Protein AF-F8MLX5-F1 (afdb_monomer)

Organism: Neurospora tetrasperma (strain FGSC 2508 / ATCC MYA-4615 / P0657) (NCBI:txid510951)

Radius of gyration: 30.27 Å; Cα contacts (8 Å, |Δi|>4): 17; chains: 1; bounding box: 44×38×92 Å

Secondary structure (DSSP, 8-state):
--------------S--GGGGEETTEEP----TTS----S--TTT--HHHHHHHHHHHHH-GGGS--S--TTPPPSS---PPPTTTTT---

Foldseek 3Di:
DDDDDDDPDDPPDDPFDCVVQDDPPDGDPDAGPPHDDDPPDDVVVPDVVVVVVVVVVVVPPCVPPDPDDPVVDDPPDDDDDDDCVRVVVDD

Solvent-accessible surface area (backbone atoms only — not comparable to full-atom values): 6600 Å² total; per-residue (Å²): 135,86,83,80,84,76,78,91,68,76,83,84,72,80,90,75,75,74,68,81,41,40,63,88,92,43,78,42,101,62,84,56,95,83,52,90,70,83,86,83,71,54,78,89,72,69,45,65,70,62,49,50,55,48,52,59,53,57,75,67,45,62,86,82,53,75,93,63,79,68,81,89,53,77,74,95,68,74,96,69,86,78,51,49,72,80,69,66,62,67,134

Mean predicted aligned error: 16.55 Å

Sequence (91 aa):
MSSANFSNEAPSGQVNDPSYKTKGTEAVPVIDDNAPVEDGLLPEEADSDRQLAKDDTEAIDESNIIEEKTRHAKPKGTYREPSDEELGLNE

Structure (mmCIF, N/CA/C/O backbone):
data_AF-F8MLX5-F1
#
_entry.id   AF-F8MLX5-F1
#
loop_
_atom_site.group_PDB
_atom_site.id
_atom_site.type_symbol
_atom_site.label_atom_id
_atom_site.label_alt_id
_atom_site.label_comp_id
_atom_site.label_asym_id
_atom_site.label_entity_id
_atom_site.label_seq_id
_atom_site.pdbx_PDB_ins_code
_atom_site.Cartn_x
_atom_site.Cartn_y
_atom_site.Cartn_z
_atom_site.occupancy
_atom_site.B_iso_or_equiv
_atom_site.auth_seq_id
_atom_site.auth_comp_id
_atom_site.auth_asym_id
_atom_site.auth_atom_id
_atom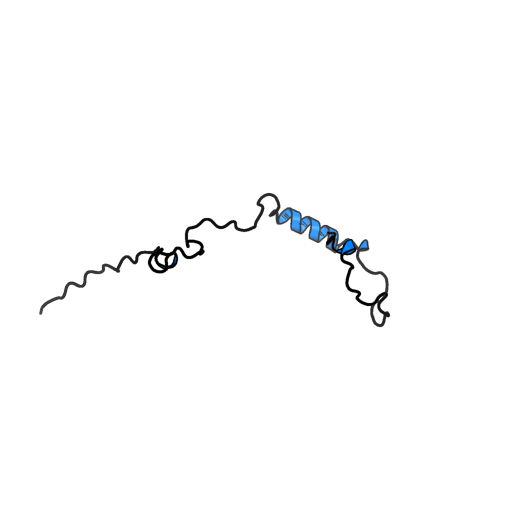_site.pdbx_PDB_model_num
ATOM 1 N N . MET A 1 1 ? -16.324 24.539 -67.194 1.00 41.91 1 MET A N 1
ATOM 2 C CA . MET A 1 1 ? -16.247 24.474 -65.720 1.00 41.91 1 MET A CA 1
ATOM 3 C C . MET A 1 1 ? -15.465 23.221 -65.379 1.00 41.91 1 MET A C 1
ATOM 5 O O . MET A 1 1 ? -15.919 22.147 -65.740 1.00 41.91 1 MET A O 1
ATOM 9 N N . SER A 1 2 ? -14.250 23.369 -64.846 1.00 45.31 2 SER A N 1
ATOM 10 C CA . SER A 1 2 ? -13.364 22.238 -64.547 1.00 45.31 2 SER A CA 1
ATOM 11 C C . SER A 1 2 ? -13.635 21.770 -63.121 1.00 45.31 2 SER A C 1
ATOM 13 O O . SER A 1 2 ? -13.393 22.511 -62.171 1.00 45.31 2 SER A O 1
ATOM 15 N N . SER A 1 3 ? -14.217 20.586 -62.983 1.00 47.22 3 SER A N 1
ATOM 16 C CA . SER A 1 3 ? -14.471 19.919 -61.708 1.00 47.22 3 SER A CA 1
ATOM 17 C C . SER A 1 3 ? -13.173 19.295 -61.196 1.00 47.22 3 SER A C 1
ATOM 19 O O . SER A 1 3 ? -12.676 18.331 -61.776 1.00 47.22 3 SER A O 1
ATOM 21 N N . ALA A 1 4 ? -12.613 19.864 -60.127 1.00 54.22 4 ALA A N 1
ATOM 22 C CA . ALA A 1 4 ? -11.467 19.298 -59.429 1.00 54.22 4 ALA A CA 1
ATOM 23 C C . ALA A 1 4 ? -11.893 18.019 -58.689 1.00 54.22 4 ALA A C 1
ATOM 25 O O . ALA A 1 4 ? -12.742 18.062 -57.800 1.00 54.22 4 ALA A O 1
ATOM 26 N N . ASN A 1 5 ? -11.305 16.885 -59.076 1.00 59.31 5 ASN A N 1
ATOM 27 C CA . ASN A 1 5 ? -11.371 15.639 -58.319 1.00 59.31 5 ASN A CA 1
ATOM 28 C C . ASN A 1 5 ? -10.579 15.817 -57.020 1.00 59.31 5 ASN A C 1
ATOM 30 O O . ASN A 1 5 ? -9.350 15.777 -57.034 1.00 59.31 5 ASN A O 1
ATOM 34 N N . PHE A 1 6 ? -11.276 16.012 -55.905 1.00 58.03 6 PHE A N 1
ATOM 35 C CA . PHE A 1 6 ? -10.684 15.853 -54.584 1.00 58.03 6 PHE A CA 1
ATOM 36 C C . PHE A 1 6 ? -10.758 14.369 -54.223 1.00 58.03 6 PHE A C 1
ATOM 38 O O . PHE A 1 6 ? -11.833 13.851 -53.925 1.00 58.03 6 PHE A O 1
ATOM 45 N N . SER A 1 7 ? -9.628 13.667 -54.310 1.00 60.69 7 SER A N 1
ATOM 46 C CA . SER A 1 7 ? -9.506 12.316 -53.764 1.00 60.69 7 SER A CA 1
ATOM 47 C C . SER A 1 7 ? -9.770 12.373 -52.255 1.00 60.69 7 SER A C 1
ATOM 49 O O . SER A 1 7 ? -9.024 13.016 -51.521 1.00 60.69 7 SER A O 1
ATOM 51 N N . ASN A 1 8 ? -10.843 11.720 -51.798 1.00 62.88 8 ASN A N 1
ATOM 52 C CA . ASN A 1 8 ? -11.237 11.583 -50.387 1.00 62.88 8 ASN A CA 1
ATOM 53 C C . ASN A 1 8 ? -10.344 10.577 -49.634 1.00 62.88 8 ASN A C 1
ATOM 55 O O . ASN A 1 8 ? -10.839 9.696 -48.935 1.00 62.88 8 ASN A O 1
ATOM 59 N N . GLU A 1 9 ? -9.030 10.664 -49.797 1.00 66.62 9 GLU A N 1
ATOM 60 C CA . GLU A 1 9 ? -8.094 9.744 -49.157 1.00 66.62 9 GLU A CA 1
ATOM 61 C C . GLU A 1 9 ? -7.419 10.487 -48.005 1.00 66.62 9 GLU A C 1
ATOM 63 O O . GLU A 1 9 ? -6.559 11.345 -48.206 1.00 66.62 9 GLU A O 1
ATOM 68 N N . ALA A 1 10 ? -7.896 10.234 -46.782 1.00 69.38 10 ALA A N 1
ATOM 69 C CA . ALA A 1 10 ? -7.248 10.754 -45.587 1.00 69.38 10 ALA A CA 1
ATOM 70 C C . ALA A 1 10 ? -5.819 10.188 -45.521 1.00 69.38 10 ALA A C 1
ATOM 72 O O . ALA A 1 10 ? -5.638 8.996 -45.783 1.00 69.38 10 ALA A O 1
ATOM 73 N N . PRO A 1 11 ? -4.803 10.998 -45.173 1.00 68.50 11 PRO A N 1
ATOM 74 C CA . PRO A 1 11 ? -3.459 10.476 -44.997 1.00 68.50 11 PRO A CA 1
ATOM 75 C C . PRO A 1 11 ? -3.493 9.406 -43.904 1.00 68.50 11 PRO A C 1
ATOM 77 O O . PRO A 1 11 ? -3.856 9.686 -42.760 1.00 68.50 11 PRO A O 1
ATOM 80 N N . SER A 1 12 ? -3.123 8.175 -44.253 1.00 70.38 12 SER A N 1
ATOM 81 C CA . SER A 1 12 ? -2.866 7.132 -43.266 1.00 70.38 12 SER A CA 1
ATOM 82 C C . SER A 1 12 ? -1.600 7.528 -42.506 1.00 70.38 12 SER A C 1
ATOM 84 O O . SER A 1 12 ? -0.486 7.308 -42.981 1.00 70.38 12 SER A O 1
ATOM 86 N N . GLY A 1 13 ? -1.769 8.203 -41.370 1.00 72.19 13 GLY A N 1
ATOM 87 C CA . GLY A 1 13 ? -0.661 8.541 -40.485 1.00 72.19 13 GLY A CA 1
ATOM 88 C C . GLY A 1 13 ? 0.001 7.269 -39.966 1.00 72.19 13 GLY A C 1
ATOM 89 O O . GLY A 1 13 ? -0.682 6.299 -39.632 1.00 72.19 13 GLY A O 1
ATOM 90 N N . GLN A 1 14 ? 1.330 7.261 -39.908 1.00 74.81 14 GLN A N 1
ATOM 91 C CA . GLN A 1 14 ? 2.045 6.171 -39.262 1.00 74.81 14 GLN A CA 1
ATOM 92 C C . GLN A 1 14 ? 1.819 6.265 -37.749 1.00 74.81 14 GLN A C 1
ATOM 94 O O . GLN A 1 14 ? 2.155 7.270 -37.131 1.00 74.81 14 GLN A O 1
ATOM 99 N N . VAL A 1 15 ? 1.197 5.235 -37.174 1.00 78.75 15 VAL A N 1
ATOM 100 C CA . VAL A 1 15 ? 0.727 5.235 -35.774 1.00 78.75 15 VAL A CA 1
ATOM 101 C C . VAL A 1 15 ? 1.853 4.978 -34.769 1.00 78.75 15 VAL A C 1
ATOM 103 O O . VAL A 1 15 ? 1.693 5.263 -33.589 1.00 78.75 15 VAL A O 1
ATOM 106 N N . ASN A 1 16 ? 2.989 4.450 -35.235 1.00 82.69 16 ASN A N 1
ATOM 107 C CA . ASN A 1 16 ? 4.172 4.193 -34.422 1.00 82.69 16 ASN A CA 1
ATOM 108 C C . ASN A 1 16 ? 5.411 4.858 -35.037 1.00 82.69 16 ASN A C 1
ATOM 110 O O . ASN A 1 16 ? 5.772 4.581 -36.186 1.00 82.69 16 ASN A O 1
ATOM 114 N N . ASP A 1 17 ? 6.063 5.716 -34.257 1.00 85.44 17 ASP A N 1
ATOM 115 C CA . ASP A 1 17 ? 7.308 6.383 -34.628 1.00 85.44 17 ASP A CA 1
ATOM 116 C C . ASP A 1 17 ? 8.382 6.133 -33.557 1.00 85.44 17 ASP A C 1
ATOM 118 O O . ASP A 1 17 ? 8.370 6.803 -32.532 1.00 85.44 17 ASP A O 1
ATOM 122 N N . PRO A 1 18 ? 9.342 5.214 -33.772 1.00 85.75 18 PRO A N 1
ATOM 123 C CA . PRO A 1 18 ? 10.386 4.917 -32.794 1.00 85.75 18 PRO A CA 1
ATOM 124 C C . PRO A 1 18 ? 11.542 5.936 -32.789 1.00 85.75 18 PRO A C 1
ATOM 126 O O . PRO A 1 18 ? 12.560 5.678 -32.143 1.00 85.75 18 PRO A O 1
ATOM 129 N N . SER A 1 19 ? 11.439 7.063 -33.508 1.00 87.94 19 SER A N 1
ATOM 130 C CA . SER A 1 19 ? 12.523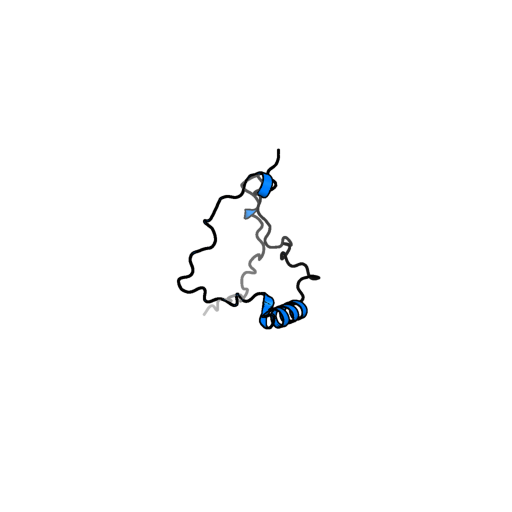 8.052 -33.645 1.00 87.94 19 SER A CA 1
ATOM 131 C C . SER A 1 19 ? 13.046 8.588 -32.305 1.00 87.94 19 SER A C 1
ATOM 133 O O . SER A 1 19 ? 14.241 8.852 -32.167 1.00 87.94 19 SER A O 1
ATOM 135 N N . TYR A 1 20 ? 12.187 8.659 -31.284 1.00 87.25 20 TYR A N 1
ATOM 136 C CA . TYR A 1 20 ? 12.531 9.108 -29.930 1.00 87.25 20 TYR A CA 1
ATOM 137 C C . TYR A 1 20 ? 13.480 8.168 -29.168 1.00 87.25 20 TYR A C 1
ATOM 139 O O . TYR A 1 20 ? 14.091 8.583 -28.183 1.00 87.25 20 TYR A O 1
ATOM 147 N N . LYS A 1 21 ? 13.643 6.915 -29.611 1.00 89.25 21 LYS A N 1
ATOM 148 C CA . LYS A 1 21 ? 14.541 5.934 -28.971 1.00 89.25 21 LYS A CA 1
ATOM 149 C C . LYS A 1 21 ? 16.013 6.202 -29.246 1.00 89.25 21 LYS A C 1
ATOM 151 O O . LYS A 1 21 ? 16.880 5.561 -28.655 1.00 89.25 21 LYS A O 1
ATOM 156 N N . THR A 1 22 ? 16.312 7.106 -30.173 1.00 89.12 22 THR A N 1
ATOM 157 C CA . THR A 1 22 ? 17.675 7.369 -30.625 1.00 89.12 22 THR A CA 1
ATOM 158 C C . THR A 1 22 ? 17.951 8.858 -30.683 1.00 89.12 22 THR A C 1
ATOM 160 O O . THR A 1 22 ? 17.137 9.638 -31.170 1.00 89.12 22 THR A O 1
ATOM 163 N N . LYS A 1 23 ? 19.143 9.256 -30.245 1.00 87.50 23 LYS A N 1
ATOM 164 C CA . LYS A 1 23 ? 19.673 10.602 -30.445 1.00 87.50 23 LYS A CA 1
ATOM 165 C C . LYS A 1 23 ? 20.892 10.498 -31.356 1.00 87.50 23 LYS A C 1
ATOM 167 O O . LYS A 1 23 ? 22.004 10.236 -30.906 1.00 87.50 23 LYS A O 1
ATOM 172 N N . GLY A 1 24 ? 20.685 10.658 -32.663 1.00 86.06 24 GLY A N 1
ATOM 173 C CA . GLY A 1 24 ? 21.732 10.385 -33.652 1.00 86.06 24 GLY A CA 1
ATOM 174 C C . GLY A 1 24 ? 22.041 8.887 -33.715 1.00 86.06 24 GLY A C 1
ATOM 175 O O . GLY A 1 24 ? 21.191 8.112 -34.137 1.00 86.06 24 GLY A O 1
ATOM 176 N N . THR A 1 25 ? 23.242 8.482 -33.294 1.00 83.88 25 THR A N 1
ATOM 177 C CA . THR A 1 25 ? 23.666 7.068 -33.222 1.00 83.88 25 THR A CA 1
ATOM 178 C C . THR A 1 25 ? 23.556 6.461 -31.821 1.00 83.88 25 THR A C 1
ATOM 180 O O . THR A 1 25 ? 23.827 5.276 -31.652 1.00 83.88 25 THR A O 1
ATOM 183 N N . GLU A 1 26 ? 23.211 7.259 -30.809 1.00 90.31 26 GLU A N 1
ATOM 184 C CA . GLU A 1 26 ? 23.138 6.817 -29.414 1.00 90.31 26 GLU A CA 1
ATOM 185 C C . GLU A 1 26 ? 21.714 6.374 -29.058 1.00 90.31 26 GLU A C 1
ATOM 187 O O . GLU A 1 26 ? 20.743 7.054 -29.399 1.00 90.31 26 GLU A O 1
ATOM 192 N N . ALA A 1 27 ? 21.585 5.243 -28.360 1.00 89.75 27 ALA A N 1
ATOM 193 C CA . ALA A 1 27 ? 20.305 4.772 -27.838 1.00 89.75 27 ALA A CA 1
ATOM 194 C C . ALA A 1 27 ? 19.925 5.550 -26.569 1.00 89.75 27 ALA A C 1
ATOM 196 O O . ALA A 1 27 ? 20.743 5.730 -25.666 1.00 89.75 27 ALA A O 1
ATOM 197 N N . VAL A 1 28 ? 18.674 5.994 -26.500 1.00 90.44 28 VAL A N 1
ATOM 198 C CA . VAL A 1 28 ? 18.095 6.675 -25.340 1.00 90.44 28 VAL A CA 1
ATOM 199 C C . VAL A 1 28 ? 17.375 5.622 -24.484 1.00 90.44 28 VAL A C 1
ATOM 201 O O . VAL A 1 28 ? 16.645 4.805 -25.047 1.00 90.44 28 VAL A O 1
ATOM 204 N N . PRO A 1 29 ? 17.550 5.602 -23.148 1.00 91.12 29 PRO A N 1
ATOM 205 C CA . PRO A 1 29 ? 16.949 4.594 -22.271 1.00 91.12 29 PRO A CA 1
ATOM 206 C C . PRO A 1 29 ? 15.465 4.895 -22.003 1.00 91.12 29 PRO A C 1
ATOM 208 O O . PRO A 1 29 ? 15.068 5.214 -20.885 1.00 91.12 29 PRO A O 1
ATOM 211 N N . VAL A 1 30 ? 14.650 4.835 -23.052 1.00 90.12 30 VAL A N 1
ATOM 212 C CA . VAL A 1 30 ? 13.197 5.038 -23.020 1.00 90.12 30 VAL A CA 1
ATOM 213 C C . VAL A 1 30 ? 12.479 3.768 -23.459 1.00 90.12 30 VAL A C 1
ATOM 215 O O . VAL A 1 30 ? 12.999 2.980 -24.250 1.00 90.12 30 VAL A O 1
ATOM 218 N N . ILE A 1 31 ? 11.283 3.572 -22.918 1.00 87.38 31 ILE A N 1
ATOM 219 C CA . ILE A 1 31 ? 10.413 2.438 -23.224 1.00 87.38 31 ILE A CA 1
ATOM 220 C C . ILE A 1 31 ? 9.641 2.755 -24.516 1.00 87.38 31 ILE A C 1
ATOM 222 O O . ILE A 1 31 ? 9.254 3.902 -24.730 1.00 87.38 31 ILE A O 1
ATOM 226 N N . ASP A 1 32 ? 9.474 1.766 -25.401 1.00 88.88 32 ASP A N 1
ATOM 227 C CA . ASP A 1 32 ? 8.652 1.921 -26.611 1.00 88.88 32 ASP A CA 1
ATOM 228 C C . ASP A 1 32 ? 7.164 1.988 -26.265 1.00 88.88 32 ASP A C 1
ATOM 230 O O . ASP A 1 32 ? 6.718 1.308 -25.349 1.00 88.88 32 ASP A O 1
ATOM 234 N N . ASP A 1 33 ? 6.386 2.700 -27.074 1.00 86.19 33 ASP A N 1
ATOM 235 C CA . ASP A 1 33 ? 4.932 2.804 -26.904 1.00 86.19 33 ASP A CA 1
ATOM 236 C C . ASP A 1 33 ? 4.220 1.444 -26.957 1.00 86.19 33 ASP A C 1
ATOM 238 O O . ASP A 1 33 ? 3.179 1.272 -26.330 1.00 86.19 33 ASP A O 1
ATOM 242 N N . ASN A 1 34 ? 4.766 0.468 -27.692 1.00 87.06 34 ASN A N 1
ATOM 243 C CA . ASN A 1 34 ? 4.236 -0.897 -27.749 1.00 87.06 34 ASN A CA 1
ATOM 244 C C . ASN A 1 34 ? 5.037 -1.879 -26.892 1.00 87.06 34 ASN A C 1
ATOM 246 O O . ASN A 1 34 ? 4.788 -3.086 -26.970 1.00 87.06 34 ASN A O 1
ATOM 250 N N . ALA A 1 35 ? 6.036 -1.416 -26.134 1.00 88.94 35 ALA A N 1
ATOM 251 C CA . ALA A 1 35 ? 6.721 -2.312 -25.221 1.00 88.94 35 ALA A CA 1
ATOM 252 C C . ALA A 1 35 ? 5.710 -2.789 -24.168 1.00 88.94 35 ALA A C 1
ATOM 254 O O . ALA A 1 35 ? 5.011 -1.960 -23.582 1.00 88.94 35 ALA A O 1
ATOM 255 N N . PRO A 1 36 ? 5.620 -4.106 -23.913 1.00 84.25 36 PRO A N 1
ATOM 256 C CA . PRO A 1 36 ? 4.812 -4.600 -22.814 1.00 84.25 36 PRO A CA 1
ATOM 257 C C . PRO A 1 36 ? 5.391 -4.045 -21.512 1.00 84.25 36 PRO A C 1
ATOM 259 O O . PRO A 1 36 ? 6.580 -4.208 -21.228 1.00 84.25 36 PRO A O 1
ATOM 262 N N . VAL A 1 37 ? 4.549 -3.358 -20.750 1.00 83.00 37 VAL A N 1
ATOM 263 C CA . VAL A 1 37 ? 4.861 -2.893 -19.402 1.00 83.00 37 VAL A CA 1
ATOM 264 C C . VAL A 1 37 ? 4.063 -3.761 -18.446 1.00 83.00 37 VAL A C 1
ATOM 266 O O . VAL A 1 37 ? 2.886 -4.025 -18.677 1.00 83.00 37 VAL A O 1
ATOM 269 N N . GLU A 1 38 ? 4.719 -4.229 -17.392 1.00 81.19 38 GLU A N 1
A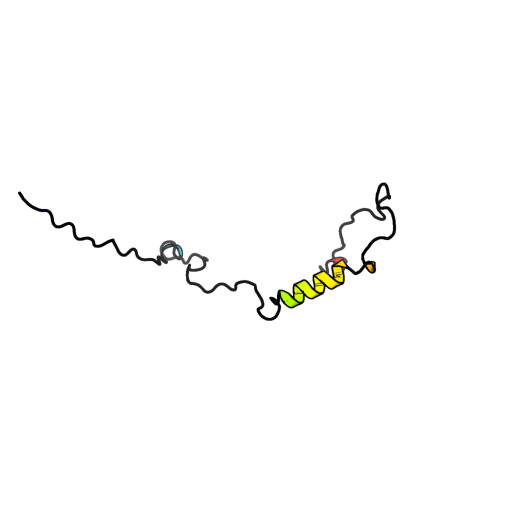TOM 270 C CA . GLU A 1 38 ? 4.035 -4.924 -16.309 1.00 81.19 38 GLU A CA 1
ATOM 271 C C . GLU A 1 38 ? 3.076 -3.941 -15.626 1.00 81.19 38 GLU A C 1
ATOM 273 O O . GLU A 1 38 ? 3.511 -2.910 -15.111 1.00 81.19 38 GLU A O 1
ATOM 278 N N . ASP A 1 39 ? 1.784 -4.267 -15.581 1.00 77.38 39 ASP A N 1
ATOM 279 C CA . ASP A 1 39 ? 0.742 -3.432 -14.954 1.00 77.38 39 ASP A CA 1
ATOM 280 C C . ASP A 1 39 ? 0.902 -3.318 -13.423 1.00 77.38 39 ASP A C 1
ATOM 282 O O . ASP A 1 39 ? 0.140 -2.622 -12.752 1.00 77.38 39 ASP A O 1
ATOM 286 N N . GLY A 1 40 ? 1.877 -4.025 -12.839 1.00 78.06 40 GLY A N 1
ATOM 287 C CA . GLY A 1 40 ? 2.120 -4.077 -11.395 1.00 78.06 40 GLY A CA 1
ATOM 288 C C . GLY A 1 40 ? 1.048 -4.840 -10.612 1.00 78.06 40 GLY A C 1
ATOM 289 O O . GLY A 1 40 ? 1.137 -4.940 -9.391 1.00 78.06 40 GLY A O 1
ATOM 290 N N . LEU A 1 41 ? 0.044 -5.387 -11.299 1.00 77.69 41 LEU A N 1
ATOM 291 C CA . LEU A 1 41 ? -1.011 -6.200 -10.713 1.00 77.69 41 LEU A CA 1
ATOM 292 C C . LEU A 1 41 ? -0.602 -7.670 -10.747 1.00 77.69 41 LEU A C 1
ATOM 294 O O . LEU A 1 41 ? -0.359 -8.228 -11.814 1.00 77.69 41 LEU A O 1
ATOM 298 N N . LEU A 1 42 ? -0.577 -8.305 -9.578 1.00 78.00 42 LEU A N 1
ATOM 299 C CA . LEU A 1 42 ? -0.503 -9.757 -9.459 1.00 78.00 42 LEU A CA 1
ATOM 300 C C . LEU A 1 42 ? -1.930 -10.306 -9.603 1.00 78.00 42 LEU A C 1
ATOM 302 O O . LEU A 1 42 ? -2.744 -10.080 -8.704 1.00 78.00 42 LEU A O 1
ATOM 306 N N . PRO A 1 43 ? -2.282 -11.007 -10.702 1.00 74.00 43 PRO A N 1
ATOM 307 C CA . PRO A 1 43 ? -3.661 -11.444 -10.952 1.00 74.00 43 PRO A CA 1
ATOM 308 C C . PRO A 1 43 ? -4.222 -12.344 -9.845 1.00 74.00 43 PRO A C 1
ATOM 310 O O . PRO A 1 43 ? 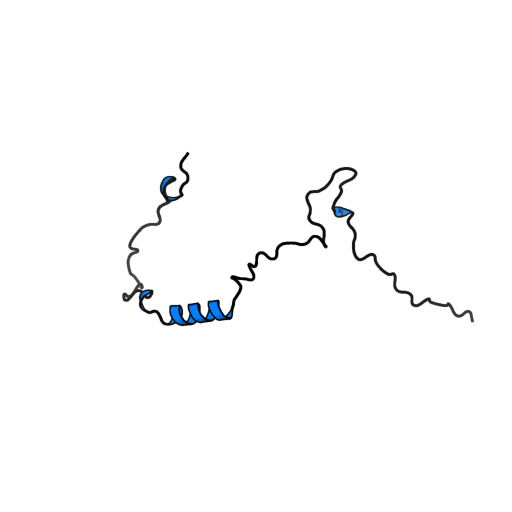-5.423 -12.381 -9.612 1.00 74.00 43 PRO A O 1
ATOM 313 N N . GLU A 1 44 ? -3.337 -13.062 -9.157 1.00 75.56 44 GLU A N 1
ATOM 314 C CA . GLU A 1 44 ? -3.640 -13.919 -8.010 1.00 75.56 44 GLU A CA 1
ATOM 315 C C . GLU A 1 44 ? -3.964 -13.148 -6.720 1.00 75.56 44 GLU A C 1
ATOM 317 O O . GLU A 1 44 ? -4.652 -13.673 -5.845 1.00 75.56 44 GLU A O 1
ATOM 322 N N . GLU A 1 45 ? -3.510 -11.898 -6.600 1.00 72.62 45 GLU A N 1
ATOM 323 C CA . GLU A 1 45 ? -3.789 -11.035 -5.447 1.00 72.62 45 GLU A CA 1
ATOM 324 C C . GLU A 1 45 ? -4.887 -10.003 -5.724 1.00 72.62 45 GLU A C 1
ATOM 326 O O . GLU A 1 45 ? -5.537 -9.550 -4.776 1.00 72.62 45 GLU A O 1
ATOM 331 N N . ALA A 1 46 ? -5.128 -9.689 -7.001 1.00 77.12 46 ALA A N 1
ATOM 332 C CA . ALA A 1 46 ? -6.113 -8.733 -7.506 1.00 77.12 46 ALA A CA 1
ATOM 333 C C . ALA A 1 46 ? -7.566 -9.262 -7.464 1.00 77.12 46 ALA A C 1
ATOM 335 O O . ALA A 1 46 ? -8.344 -9.069 -8.398 1.00 77.12 46 ALA A O 1
ATOM 336 N N . ASP A 1 47 ? -7.937 -9.934 -6.374 1.00 84.25 47 ASP A N 1
ATOM 337 C CA . ASP A 1 47 ? -9.296 -10.411 -6.115 1.00 84.25 47 ASP A CA 1
ATOM 338 C C . ASP A 1 47 ? -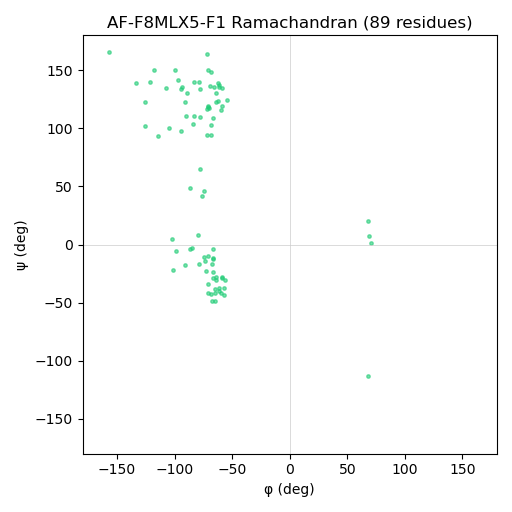10.055 -9.381 -5.262 1.00 84.25 47 ASP A C 1
ATOM 340 O O . ASP A 1 47 ? -9.908 -9.325 -4.035 1.00 84.25 47 ASP A O 1
ATOM 344 N N . SER A 1 48 ? -10.853 -8.545 -5.932 1.00 85.56 48 SER A N 1
ATOM 345 C CA . SER A 1 48 ? -11.669 -7.514 -5.285 1.00 85.56 48 SER A CA 1
ATOM 346 C C . SER A 1 48 ? -12.737 -8.092 -4.354 1.00 85.56 48 SER A C 1
ATOM 348 O O . SER A 1 48 ? -13.046 -7.457 -3.347 1.00 85.56 48 SER A O 1
ATOM 350 N N . ASP A 1 49 ? -13.261 -9.291 -4.634 1.00 88.31 49 ASP A N 1
ATOM 351 C CA . ASP A 1 49 ? -14.257 -9.937 -3.771 1.00 88.31 49 ASP A CA 1
ATOM 352 C C . ASP A 1 49 ? -13.605 -10.350 -2.445 1.00 88.31 49 ASP A C 1
ATOM 354 O O . ASP A 1 49 ? -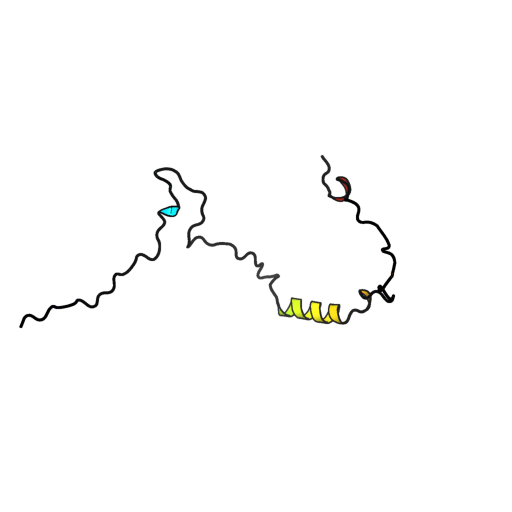14.150 -10.117 -1.362 1.00 88.31 49 ASP A O 1
ATOM 358 N N . ARG A 1 50 ? -12.386 -10.899 -2.514 1.00 87.06 50 ARG A N 1
ATOM 359 C CA . ARG A 1 50 ? -11.588 -11.224 -1.323 1.00 87.06 50 ARG A CA 1
ATOM 360 C C . ARG A 1 50 ? -11.191 -9.977 -0.533 1.00 87.06 50 ARG A C 1
ATOM 362 O O . ARG A 1 50 ? -11.150 -10.041 0.695 1.00 87.06 50 ARG A O 1
ATOM 369 N N . GLN A 1 51 ? -10.862 -8.877 -1.210 1.00 86.31 51 GLN A N 1
ATOM 370 C CA . GLN A 1 51 ? -10.532 -7.613 -0.549 1.00 86.31 51 GLN A CA 1
ATOM 371 C C . GLN A 1 51 ? -11.746 -7.044 0.192 1.00 86.31 51 GLN A C 1
ATOM 373 O O . GLN A 1 51 ? -11.647 -6.780 1.386 1.00 86.31 51 GLN A O 1
ATOM 378 N N . LEU A 1 52 ? -12.904 -6.974 -0.468 1.00 90.38 52 LEU A N 1
ATOM 379 C CA . LEU A 1 52 ? -14.142 -6.490 0.142 1.00 90.38 52 LEU A CA 1
ATOM 380 C C . LEU A 1 52 ? -14.552 -7.328 1.361 1.00 90.38 52 LEU A C 1
ATOM 382 O O . LEU A 1 52 ? -14.930 -6.777 2.387 1.0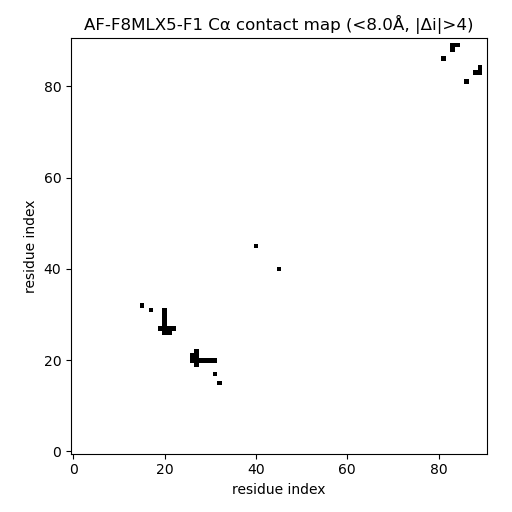0 90.38 52 LEU A O 1
ATOM 386 N N . ALA A 1 53 ? -14.424 -8.656 1.283 1.00 90.12 53 ALA A N 1
ATOM 387 C CA . ALA A 1 53 ? -14.736 -9.530 2.412 1.00 90.12 53 ALA A CA 1
ATOM 388 C C . ALA A 1 53 ? -13.848 -9.257 3.638 1.00 90.12 53 ALA A C 1
ATOM 390 O O . ALA A 1 53 ? -14.329 -9.326 4.768 1.00 90.12 53 ALA A O 1
ATOM 391 N N . LYS A 1 54 ? -12.560 -8.948 3.433 1.00 88.44 54 LYS A N 1
ATOM 392 C CA . LYS A 1 54 ? -11.666 -8.543 4.527 1.00 88.44 54 LYS A CA 1
ATOM 393 C C . LYS A 1 54 ? -12.078 -7.197 5.099 1.00 88.44 54 LYS A C 1
ATOM 395 O O . LYS A 1 54 ? -12.241 -7.103 6.312 1.00 88.44 54 LYS A O 1
ATOM 400 N N . ASP A 1 55 ? -12.309 -6.214 4.236 1.00 87.88 55 ASP A N 1
ATOM 401 C CA . ASP A 1 55 ? -12.725 -4.874 4.641 1.00 87.88 55 ASP A CA 1
ATOM 402 C C . ASP A 1 55 ? -14.019 -4.930 5.472 1.00 87.88 55 ASP A C 1
ATOM 404 O O . ASP A 1 55 ? -14.094 -4.316 6.533 1.00 87.88 55 ASP A O 1
ATOM 408 N N . ASP A 1 56 ? -15.002 -5.739 5.061 1.00 90.19 56 ASP A N 1
ATOM 409 C CA . ASP A 1 56 ? -16.249 -5.954 5.804 1.00 90.19 56 ASP A CA 1
ATOM 410 C C . ASP A 1 56 ? -15.999 -6.566 7.193 1.00 90.19 56 ASP A C 1
ATOM 412 O O . ASP A 1 56 ? -16.638 -6.174 8.174 1.00 90.19 56 ASP A O 1
ATOM 416 N N . THR A 1 57 ? -15.064 -7.517 7.304 1.00 89.56 57 THR A N 1
ATOM 417 C CA . THR A 1 57 ? -14.713 -8.114 8.603 1.00 89.56 57 THR A CA 1
ATOM 418 C C . THR A 1 57 ? -13.955 -7.147 9.508 1.00 89.56 57 THR A C 1
ATOM 420 O O . THR A 1 57 ? -14.262 -7.066 10.696 1.00 89.56 57 THR A O 1
ATOM 423 N N . GLU A 1 58 ? -13.007 -6.389 8.960 1.00 88.62 58 GLU A N 1
ATOM 424 C CA . GLU A 1 58 ? -12.199 -5.420 9.703 1.00 88.62 58 GLU A CA 1
ATOM 425 C C . GLU A 1 58 ? -13.025 -4.200 10.126 1.00 88.62 58 GLU A C 1
ATOM 427 O O . GLU A 1 58 ? -12.833 -3.675 11.220 1.00 88.62 58 GLU A O 1
ATOM 43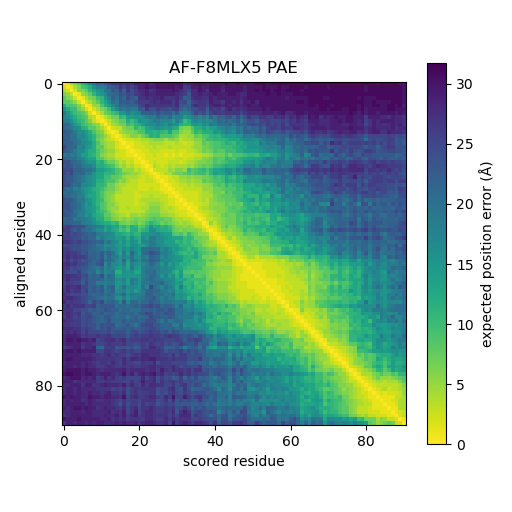2 N N . ALA A 1 59 ? -13.999 -3.780 9.312 1.00 87.06 59 ALA A N 1
ATOM 433 C CA . ALA A 1 59 ? -14.895 -2.673 9.637 1.00 87.06 59 ALA A CA 1
ATOM 434 C C . ALA A 1 59 ? -15.786 -2.958 10.858 1.00 87.06 59 ALA A C 1
ATOM 436 O O . ALA A 1 59 ? -16.199 -2.023 11.547 1.00 87.06 59 ALA A O 1
ATOM 437 N N . ILE A 1 60 ? -16.097 -4.232 11.117 1.00 86.12 60 ILE A N 1
ATOM 438 C CA . ILE A 1 60 ? -16.895 -4.676 12.270 1.00 86.12 60 ILE A CA 1
ATOM 439 C C . ILE A 1 60 ? -15.998 -5.011 13.474 1.00 86.12 60 ILE A C 1
ATOM 441 O O . ILE A 1 60 ? -16.484 -5.070 14.604 1.00 86.12 60 ILE A O 1
ATOM 445 N N . ASP A 1 61 ? -14.697 -5.219 13.266 1.00 87.31 61 ASP A N 1
ATOM 446 C CA . ASP A 1 61 ? -13.765 -5.574 14.331 1.00 87.31 61 ASP A CA 1
ATOM 447 C C . ASP A 1 61 ? -13.486 -4.389 15.269 1.00 87.31 61 ASP A C 1
ATOM 449 O O . ASP A 1 61 ? -12.592 -3.563 15.063 1.00 87.31 61 ASP A O 1
ATOM 453 N N . GLU A 1 62 ? -14.245 -4.342 16.362 1.00 85.12 62 GLU A N 1
ATOM 454 C CA . GLU A 1 62 ? -14.081 -3.344 17.416 1.00 85.12 62 GLU A CA 1
ATOM 455 C C . GLU A 1 62 ? -12.753 -3.489 18.185 1.00 85.12 62 GLU A C 1
ATOM 457 O O . GLU A 1 62 ? -12.378 -2.567 18.907 1.00 85.12 62 GLU A O 1
ATOM 462 N N . SER A 1 63 ? -11.998 -4.588 18.028 1.00 86.88 63 SER A N 1
ATOM 463 C CA . SER A 1 63 ? -10.728 -4.783 18.748 1.00 86.88 63 SER A CA 1
ATOM 464 C C . SER A 1 63 ? -9.633 -3.793 18.335 1.00 86.88 63 SER A C 1
ATOM 466 O O . SER A 1 63 ? -8.745 -3.481 19.132 1.00 86.88 63 SER A O 1
ATOM 468 N N . ASN A 1 64 ? -9.732 -3.239 17.122 1.00 78.62 64 ASN A N 1
ATOM 469 C CA . ASN A 1 64 ? -8.849 -2.183 16.622 1.00 78.62 64 ASN A CA 1
ATOM 470 C C . ASN A 1 64 ? -9.301 -0.771 17.044 1.00 78.62 64 ASN A C 1
ATOM 472 O O . ASN A 1 64 ? -8.622 0.217 16.746 1.00 78.62 64 ASN A O 1
ATOM 476 N N . ILE A 1 65 ? -10.436 -0.647 17.741 1.00 82.25 65 ILE A N 1
ATOM 477 C CA . ILE A 1 65 ? -10.951 0.629 18.234 1.00 82.25 65 ILE A CA 1
ATOM 478 C C . ILE A 1 65 ? -10.375 0.908 19.623 1.00 82.25 65 ILE A C 1
ATOM 480 O O . ILE A 1 65 ? -10.438 0.101 20.546 1.00 82.25 65 ILE A O 1
ATOM 484 N N . ILE A 1 66 ? -9.837 2.114 19.801 1.00 82.00 66 ILE A N 1
ATOM 485 C CA . ILE A 1 66 ? -9.411 2.592 21.117 1.00 82.00 66 ILE A CA 1
ATOM 486 C C . ILE A 1 66 ? -10.667 2.889 21.953 1.00 82.00 66 ILE A C 1
ATOM 488 O O . ILE A 1 66 ? -11.422 3.804 21.628 1.00 82.00 66 ILE A O 1
ATOM 492 N N . GLU A 1 67 ? -10.862 2.166 23.058 1.00 81.50 67 GLU A N 1
ATOM 493 C CA . GLU A 1 67 ? -12.024 2.320 23.960 1.00 81.50 67 GLU A CA 1
ATOM 494 C C . GLU A 1 67 ? -12.067 3.674 24.711 1.00 81.50 67 GLU A C 1
ATOM 496 O O . GLU A 1 67 ? -13.068 4.040 25.330 1.00 81.50 67 GLU A O 1
ATOM 501 N N . GLU A 1 68 ? -10.976 4.443 24.680 1.00 82.00 68 GLU A N 1
ATOM 502 C CA . GLU A 1 68 ? -10.808 5.697 25.419 1.00 82.00 68 GLU A CA 1
ATOM 503 C C . GLU A 1 68 ? -11.043 6.948 24.550 1.00 82.00 68 GLU A C 1
ATOM 505 O O . GLU A 1 68 ? -10.740 7.003 23.357 1.00 82.00 68 GLU A O 1
ATOM 510 N N . LYS A 1 69 ? -11.520 8.034 25.176 1.00 80.38 69 LYS A N 1
ATOM 511 C CA . LYS A 1 69 ? -11.614 9.352 24.533 1.00 80.38 69 LYS A CA 1
ATOM 512 C C . LYS A 1 69 ? -10.220 9.917 24.235 1.00 80.38 69 LYS A C 1
ATOM 514 O O . LYS A 1 69 ? -9.547 10.434 25.118 1.00 80.38 69 LYS A O 1
ATOM 519 N N . THR A 1 70 ? -9.848 9.952 22.959 1.00 81.00 70 THR A N 1
ATOM 520 C CA . THR A 1 70 ? -8.581 10.545 22.485 1.00 81.00 70 THR A CA 1
ATOM 521 C C . THR A 1 70 ? -8.563 12.080 22.517 1.00 81.00 70 THR A C 1
ATOM 523 O O . THR A 1 70 ? -7.505 12.706 22.426 1.00 81.00 70 THR A O 1
ATOM 526 N N . ARG A 1 71 ? -9.721 12.734 22.677 1.00 80.25 71 ARG A N 1
ATOM 527 C CA . ARG A 1 71 ? -9.809 14.200 22.689 1.00 80.25 71 ARG A CA 1
ATOM 528 C C . ARG A 1 71 ? -9.196 14.770 23.975 1.00 80.25 71 ARG A C 1
ATOM 530 O O . ARG A 1 71 ? -9.717 14.530 25.059 1.00 80.25 71 ARG A O 1
ATOM 537 N N . HIS A 1 72 ? -8.155 15.590 23.826 1.00 81.19 72 HIS A N 1
ATOM 538 C CA . HIS A 1 72 ? -7.316 16.143 24.907 1.00 81.19 72 HIS A CA 1
ATOM 539 C C . HIS A 1 72 ? -6.424 15.119 25.631 1.00 81.19 72 HIS A C 1
ATOM 541 O O . HIS A 1 72 ? -5.776 15.478 26.617 1.00 81.19 72 HIS A O 1
ATOM 547 N N . ALA A 1 73 ? -6.353 13.872 25.153 1.00 81.38 73 ALA A N 1
ATOM 548 C CA . ALA A 1 73 ? -5.398 12.905 25.675 1.00 81.38 73 ALA A CA 1
ATOM 549 C C . ALA A 1 73 ? -3.971 13.365 25.337 1.00 81.38 73 ALA A C 1
ATOM 551 O O . ALA A 1 73 ? -3.691 13.802 24.218 1.00 81.38 73 ALA A O 1
ATOM 552 N N . LYS A 1 74 ? -3.058 13.288 26.311 1.00 79.50 74 LYS A N 1
ATOM 553 C CA . LYS A 1 74 ? -1.638 13.541 26.042 1.00 79.50 74 LYS A CA 1
ATOM 554 C C . LYS A 1 74 ? -1.097 12.394 25.179 1.00 79.50 74 LYS A C 1
ATOM 556 O O . LYS A 1 74 ? -1.404 11.239 25.483 1.00 79.50 74 LYS A O 1
ATOM 561 N N . PRO A 1 75 ? -0.302 12.675 24.134 1.00 80.00 75 PRO A N 1
ATOM 562 C CA . PRO A 1 75 ? 0.301 11.618 23.332 1.00 80.00 75 PRO A CA 1
ATOM 563 C C . PRO A 1 75 ? 1.168 10.723 24.230 1.00 80.00 75 PRO A C 1
ATOM 565 O O . PRO A 1 75 ? 1.917 11.223 25.069 1.00 80.00 75 PRO A O 1
ATOM 568 N N . LYS A 1 76 ? 1.047 9.397 24.074 1.00 78.12 76 LYS A N 1
ATOM 569 C CA . LYS A 1 76 ? 1.786 8.408 24.885 1.00 78.12 76 LYS A CA 1
ATOM 570 C C . LYS A 1 76 ? 3.289 8.362 24.563 1.00 78.12 76 LYS A C 1
ATOM 572 O O . LYS A 1 76 ? 4.043 7.746 25.306 1.00 78.12 76 LYS A O 1
ATOM 577 N N . GLY A 1 77 ? 3.728 9.035 23.501 1.00 79.56 77 GLY A N 1
ATOM 578 C CA . GLY A 1 77 ? 5.128 9.149 23.111 1.00 79.56 77 GLY A CA 1
ATOM 579 C C . GLY A 1 77 ? 5.383 10.380 22.247 1.00 79.56 77 GLY A C 1
ATOM 580 O O . GLY A 1 77 ? 4.456 11.008 21.734 1.00 79.56 77 GLY A O 1
ATOM 581 N N . THR A 1 78 ? 6.655 10.727 22.102 1.00 79.75 78 THR A N 1
ATOM 582 C CA . THR A 1 78 ? 7.143 11.689 21.110 1.00 79.75 78 THR A CA 1
ATOM 583 C C . THR A 1 78 ? 7.661 10.919 19.905 1.00 79.75 78 THR A C 1
ATOM 585 O O . THR A 1 78 ? 8.292 9.879 20.087 1.00 79.75 78 THR A O 1
ATOM 588 N N . TYR A 1 79 ? 7.435 11.424 18.691 1.00 80.44 79 TYR A N 1
ATOM 589 C CA . TYR A 1 79 ? 8.073 10.862 17.501 1.00 80.44 79 TYR A CA 1
ATOM 590 C C . TYR A 1 79 ? 9.594 10.839 17.707 1.00 80.44 79 TYR A C 1
ATOM 592 O O . TYR A 1 79 ? 10.187 11.871 18.026 1.00 80.44 79 TYR A O 1
ATOM 600 N N . ARG A 1 80 ? 10.201 9.657 17.575 1.00 86.50 80 ARG A N 1
ATOM 601 C CA . ARG A 1 80 ? 11.651 9.461 17.577 1.00 86.50 80 ARG A CA 1
ATOM 602 C C . ARG A 1 80 ? 12.028 8.814 16.258 1.00 86.50 80 ARG A C 1
ATOM 604 O O . ARG A 1 80 ? 11.309 7.936 15.786 1.00 86.50 80 ARG A O 1
ATOM 611 N N . GLU A 1 81 ? 13.140 9.251 15.691 1.00 86.31 81 GLU A N 1
ATOM 612 C CA . GLU A 1 81 ? 13.739 8.548 14.566 1.00 86.31 81 GLU A CA 1
ATOM 613 C C . GLU A 1 81 ? 14.129 7.119 14.998 1.00 86.31 81 GLU A C 1
ATOM 615 O O . GLU A 1 81 ? 14.635 6.935 16.119 1.00 86.31 81 GLU A O 1
ATOM 620 N N . PRO A 1 82 ? 13.832 6.107 14.164 1.00 89.50 82 PRO A N 1
ATOM 621 C CA . PRO A 1 82 ? 14.283 4.739 14.392 1.00 89.50 82 PRO A CA 1
ATOM 622 C C . PRO A 1 82 ? 15.805 4.650 14.218 1.00 89.50 82 PRO A C 1
ATOM 624 O O . PRO A 1 82 ? 16.387 5.404 13.437 1.00 89.50 82 PRO A O 1
ATOM 627 N N . SER A 1 83 ? 16.458 3.760 14.965 1.00 89.06 83 SER A N 1
ATOM 628 C CA . SER A 1 83 ? 17.889 3.490 14.791 1.00 89.06 83 SER A CA 1
ATOM 629 C C . SER A 1 83 ? 18.167 2.708 13.502 1.00 89.06 83 SER A C 1
ATOM 631 O O . SER A 1 83 ? 17.275 2.072 12.942 1.00 89.06 83 SER A O 1
ATOM 633 N N . ASP A 1 84 ? 19.428 2.694 13.069 1.00 89.94 84 ASP A N 1
ATOM 634 C CA . ASP A 1 84 ? 19.871 1.890 11.923 1.00 89.94 84 ASP A CA 1
ATOM 635 C C . ASP A 1 84 ? 19.553 0.395 12.118 1.00 89.94 84 ASP A C 1
ATOM 637 O O . ASP A 1 84 ? 19.089 -0.262 11.192 1.00 89.94 84 ASP A O 1
ATOM 641 N N . GLU A 1 85 ? 19.683 -0.125 13.343 1.00 88.19 85 GLU A N 1
ATOM 642 C CA . GLU A 1 85 ? 19.308 -1.504 13.690 1.00 88.19 85 GLU A CA 1
ATOM 643 C C . GLU A 1 85 ? 17.793 -1.749 13.555 1.00 88.19 85 GLU A C 1
ATOM 645 O O . GLU A 1 85 ? 17.377 -2.766 13.000 1.00 88.19 85 GLU A O 1
ATOM 650 N N . GLU A 1 86 ? 16.956 -0.800 13.996 1.00 87.25 86 GLU A N 1
ATOM 651 C CA . GLU A 1 86 ? 15.490 -0.865 13.854 1.00 87.25 86 GLU A CA 1
ATOM 652 C C . GLU A 1 86 ? 15.046 -0.777 12.384 1.00 87.25 86 GLU A C 1
ATOM 654 O O . GLU A 1 86 ? 14.016 -1.338 12.011 1.00 87.25 86 GLU A O 1
ATOM 659 N N . LEU A 1 87 ? 15.833 -0.101 11.545 1.00 90.12 87 LEU A N 1
ATOM 660 C CA . LEU A 1 87 ? 15.628 -0.008 10.099 1.00 90.12 87 LEU A CA 1
ATOM 661 C C . LEU A 1 87 ? 16.263 -1.168 9.314 1.00 90.12 87 LEU A C 1
ATOM 663 O O . LEU A 1 87 ? 16.096 -1.236 8.096 1.00 90.12 87 LEU A O 1
ATOM 667 N N . GLY A 1 88 ? 16.991 -2.073 9.976 1.00 86.75 88 GLY A N 1
ATOM 668 C CA . GLY A 1 88 ? 17.725 -3.153 9.314 1.00 86.75 88 GLY A CA 1
ATOM 669 C C . GLY A 1 88 ? 18.905 -2.673 8.459 1.00 86.75 88 GLY A C 1
ATOM 670 O O . GLY A 1 88 ? 19.367 -3.407 7.588 1.00 86.75 88 GLY A O 1
ATOM 671 N N . LEU A 1 89 ? 19.397 -1.458 8.706 1.00 89.69 89 LEU A N 1
ATOM 672 C CA . LEU A 1 89 ? 20.552 -0.833 8.058 1.00 89.69 89 LEU A CA 1
ATOM 673 C C . LEU A 1 89 ? 21.856 -1.214 8.776 1.00 89.69 89 LEU A C 1
ATOM 675 O O . LEU A 1 89 ? 22.669 -0.361 9.121 1.00 89.69 89 LEU A O 1
ATOM 679 N N . ASN A 1 90 ? 22.041 -2.508 9.028 1.00 83.44 90 ASN A N 1
ATOM 680 C CA . ASN A 1 90 ? 23.292 -3.024 9.579 1.00 83.44 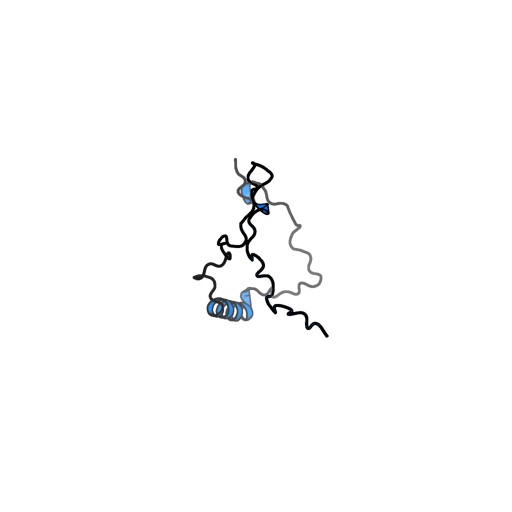90 ASN A CA 1
ATOM 681 C C . ASN A 1 90 ? 24.334 -3.124 8.449 1.00 83.44 90 ASN A C 1
ATOM 683 O O . ASN A 1 90 ? 23.977 -3.528 7.341 1.00 83.44 90 ASN A O 1
ATOM 687 N N . GLU A 1 91 ? 25.595 -2.773 8.727 1.00 73.19 91 GLU A N 1
ATOM 688 C CA . GLU A 1 91 ? 26.724 -2.964 7.793 1.00 73.19 91 GLU A CA 1
ATOM 689 C C . GLU A 1 91 ? 27.048 -4.445 7.527 1.00 73.19 91 GLU A C 1
ATOM 691 O O . GLU A 1 91 ? 26.984 -5.261 8.479 1.00 73.19 91 GLU A O 1
#

pLDDT: mean 80.89, std 10.38, range [41.91, 91.12]